Protein AF-A0A940LR20-F1 (afdb_monomer_lite)

Sequence (101 aa):
MATAAAAAGAARARRQIIAYFHATHAIGAEDAVAYQPQRFVEQRVFDRMLRSGVVRQAGEGRYWLDLDALRAEEERRRRIMVPVLIAVSVAMAVILVLFYR

Radius of gyration: 19.05 Å; chains: 1; bounding box: 53×30×46 Å

Secondary structure (DSSP, 8-state):
-HHHHH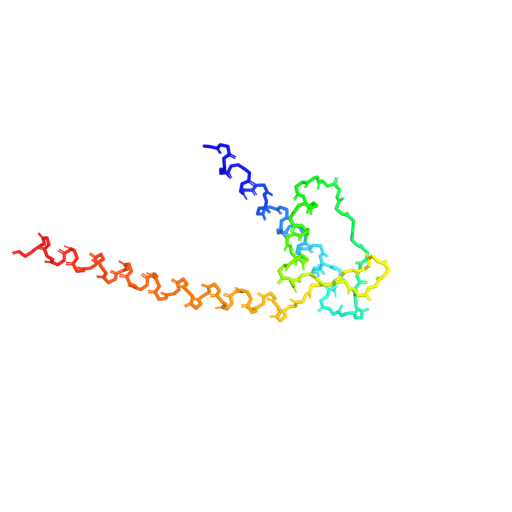HHHHHHHHHHHHHHHHHTT--SSTT-EE----SHHHHHHHHHHHHTTSEEEEETTEEEE-HHHHHHHHHHHHHHHHHHHHHHHHHHHHHHHHH--

pLDDT: mean 79.42, std 8.1, range [55.09, 94.06]

Foldseek 3Di:
DVVVVLVVLLVVLVVVVVVVLVVQVLQDLVSFDQDDDPDPSNVVSVVVCPVLVQWDDSDDNTIGGHPVSVVVVVVVVCVVVVVVVVVVVVVVVVVVVVVVD

Structure (mmCIF, N/CA/C/O backbone):
data_AF-A0A940LR20-F1
#
_entry.id   AF-A0A940LR20-F1
#
loop_
_atom_site.group_PDB
_atom_site.id
_atom_site.type_symbol
_atom_site.label_atom_id
_atom_site.label_alt_id
_atom_site.label_comp_id
_atom_site.label_asym_id
_atom_site.label_entity_id
_atom_site.label_seq_id
_atom_site.pdbx_PDB_ins_code
_atom_site.Cartn_x
_atom_site.Cartn_y
_atom_site.Cartn_z
_atom_site.occupancy
_atom_site.B_iso_or_equiv
_atom_site.auth_seq_id
_atom_site.auth_comp_id
_atom_site.auth_asym_id
_atom_site.auth_atom_id
_atom_site.pdbx_PDB_model_num
ATOM 1 N N . MET A 1 1 ? 13.618 17.886 -4.069 1.00 55.09 1 MET A N 1
ATOM 2 C CA . MET A 1 1 ? 13.773 17.540 -2.633 1.00 55.09 1 MET A CA 1
ATOM 3 C C . MET A 1 1 ? 12.431 17.419 -1.900 1.00 55.09 1 MET A C 1
ATOM 5 O O . MET A 1 1 ? 12.237 16.417 -1.224 1.00 55.09 1 MET A O 1
ATOM 9 N N . ALA A 1 2 ? 11.474 18.343 -2.080 1.00 56.84 2 ALA A N 1
ATOM 10 C CA . ALA A 1 2 ? 10.146 18.272 -1.441 1.00 56.84 2 ALA A CA 1
ATOM 11 C C . ALA A 1 2 ? 9.350 16.978 -1.743 1.00 56.84 2 ALA A C 1
ATOM 13 O O . ALA A 1 2 ? 8.703 16.422 -0.858 1.00 56.84 2 ALA A O 1
ATOM 14 N N . THR A 1 3 ? 9.456 16.439 -2.963 1.00 68.12 3 THR A N 1
ATOM 15 C CA . THR A 1 3 ? 8.816 15.170 -3.362 1.00 68.12 3 THR A CA 1
ATOM 16 C C . THR A 1 3 ? 9.391 13.949 -2.638 1.00 68.12 3 THR A C 1
ATOM 18 O O . THR A 1 3 ? 8.641 13.050 -2.265 1.00 68.12 3 THR A O 1
ATOM 21 N N . ALA A 1 4 ? 10.702 13.929 -2.380 1.00 66.31 4 ALA A N 1
ATOM 22 C CA . ALA A 1 4 ? 11.370 12.833 -1.678 1.00 66.31 4 ALA A CA 1
ATOM 23 C C . ALA A 1 4 ? 11.015 12.809 -0.181 1.00 66.31 4 ALA A C 1
ATOM 25 O O . ALA A 1 4 ? 10.733 11.745 0.365 1.00 66.31 4 ALA A O 1
ATOM 26 N N . ALA A 1 5 ? 10.945 13.978 0.467 1.00 68.81 5 ALA A N 1
ATOM 27 C CA . ALA A 1 5 ? 10.530 14.091 1.867 1.00 68.81 5 ALA A CA 1
ATOM 28 C C . ALA A 1 5 ? 9.061 13.673 2.067 1.00 68.81 5 ALA A C 1
ATOM 30 O O . ALA A 1 5 ? 8.747 12.915 2.987 1.00 68.81 5 ALA A O 1
ATOM 31 N N . ALA A 1 6 ? 8.169 14.088 1.160 1.00 70.75 6 ALA A N 1
ATOM 32 C CA . ALA A 1 6 ? 6.770 13.665 1.174 1.00 70.75 6 ALA A CA 1
ATOM 33 C C . ALA A 1 6 ? 6.620 12.145 0.964 1.00 70.75 6 ALA A C 1
ATOM 35 O O . ALA A 1 6 ? 5.837 11.494 1.661 1.00 70.75 6 ALA A O 1
ATOM 36 N N . ALA A 1 7 ? 7.403 11.558 0.050 1.00 72.81 7 ALA A N 1
ATOM 37 C CA . ALA A 1 7 ? 7.420 10.115 -0.180 1.00 72.81 7 ALA A CA 1
ATOM 38 C C . ALA A 1 7 ? 7.941 9.333 1.039 1.00 72.81 7 ALA A C 1
ATOM 40 O O . ALA A 1 7 ? 7.345 8.323 1.420 1.00 72.81 7 ALA A O 1
ATOM 41 N N . ALA A 1 8 ? 8.999 9.820 1.694 1.00 78.50 8 ALA A N 1
ATOM 42 C CA . ALA A 1 8 ? 9.535 9.222 2.916 1.00 78.50 8 ALA A CA 1
ATOM 43 C C . ALA A 1 8 ? 8.522 9.273 4.075 1.00 78.50 8 ALA A C 1
ATOM 45 O O . ALA A 1 8 ? 8.330 8.277 4.776 1.00 78.50 8 ALA A O 1
ATOM 46 N N . GLY A 1 9 ? 7.814 10.398 4.232 1.00 79.62 9 GLY A N 1
ATOM 47 C CA . GLY A 1 9 ? 6.743 10.547 5.221 1.00 79.62 9 GLY A CA 1
ATOM 48 C C . GLY A 1 9 ? 5.593 9.560 5.001 1.00 79.62 9 GLY A C 1
ATOM 49 O O . GLY A 1 9 ? 5.168 8.883 5.937 1.00 79.62 9 GLY A O 1
ATOM 50 N N . ALA A 1 10 ? 5.142 9.403 3.753 1.00 77.75 10 ALA A N 1
ATOM 51 C CA . ALA A 1 10 ? 4.096 8.442 3.402 1.00 77.75 10 ALA A CA 1
ATOM 52 C C . ALA A 1 10 ? 4.533 6.982 3.626 1.00 77.75 10 ALA A C 1
ATOM 54 O O . ALA A 1 10 ? 3.751 6.170 4.124 1.00 77.75 10 ALA A O 1
ATOM 55 N N . ALA A 1 11 ? 5.787 6.643 3.307 1.00 82.50 11 ALA A N 1
ATOM 56 C CA . ALA A 1 11 ? 6.335 5.309 3.550 1.00 82.50 11 ALA A CA 1
ATOM 57 C C . ALA A 1 11 ? 6.397 4.978 5.049 1.00 82.50 11 ALA A C 1
ATOM 59 O O . ALA A 1 11 ? 6.068 3.858 5.447 1.00 82.50 11 ALA A O 1
ATOM 60 N N . ARG A 1 12 ? 6.772 5.954 5.888 1.00 84.94 12 ARG A N 1
ATOM 61 C CA . ARG A 1 12 ? 6.779 5.794 7.347 1.00 84.94 12 ARG A CA 1
ATOM 62 C C . ARG A 1 12 ? 5.369 5.595 7.900 1.00 84.94 12 ARG A C 1
ATOM 64 O O . ARG A 1 12 ? 5.161 4.644 8.647 1.00 84.94 12 ARG A O 1
ATOM 71 N N . ALA A 1 13 ? 4.411 6.426 7.485 1.00 84.12 13 ALA A N 1
ATOM 72 C CA . ALA A 1 13 ? 3.011 6.296 7.890 1.00 84.12 13 ALA A CA 1
ATOM 73 C C . ALA A 1 13 ? 2.441 4.918 7.518 1.00 84.12 13 ALA A C 1
ATOM 75 O O . ALA A 1 13 ? 1.866 4.244 8.366 1.00 84.12 13 ALA A O 1
ATOM 76 N N . ARG A 1 14 ? 2.696 4.436 6.291 1.00 82.62 14 ARG A N 1
ATOM 77 C CA . ARG A 1 14 ? 2.280 3.088 5.863 1.00 82.62 14 ARG A CA 1
ATOM 78 C C . ARG A 1 14 ? 2.847 1.999 6.773 1.00 82.62 14 ARG A C 1
ATOM 80 O O . ARG A 1 14 ? 2.110 1.111 7.183 1.00 82.62 14 ARG A O 1
ATOM 87 N N . ARG A 1 15 ? 4.147 2.052 7.086 1.00 84.75 15 ARG A N 1
ATOM 88 C CA . ARG A 1 15 ? 4.784 1.068 7.979 1.00 84.75 15 ARG A CA 1
ATOM 89 C C . ARG A 1 15 ? 4.164 1.082 9.373 1.00 84.75 15 ARG A C 1
ATOM 91 O O . ARG A 1 15 ? 3.957 0.018 9.937 1.00 84.75 15 ARG A O 1
ATOM 98 N N . GLN A 1 16 ? 3.862 2.264 9.901 1.00 85.75 16 GLN A N 1
ATOM 99 C CA . GLN A 1 16 ? 3.279 2.418 11.230 1.00 85.75 16 GLN A CA 1
ATOM 100 C C . GLN A 1 16 ? 1.841 1.890 11.295 1.00 85.75 16 GLN A C 1
ATOM 102 O O . GLN A 1 16 ? 1.505 1.183 12.239 1.00 85.75 16 GLN A O 1
ATOM 107 N N . ILE A 1 17 ? 1.037 2.156 10.261 1.00 83.25 17 ILE A N 1
ATOM 108 C CA . ILE A 1 17 ? -0.310 1.592 10.104 1.00 83.25 17 ILE A CA 1
ATOM 109 C C . ILE A 1 17 ? -0.237 0.059 10.095 1.00 83.25 17 ILE A C 1
ATOM 111 O O . ILE A 1 17 ? -0.884 -0.591 10.908 1.00 83.25 17 ILE A O 1
ATOM 115 N N . ILE A 1 18 ? 0.606 -0.527 9.238 1.00 81.56 18 ILE A N 1
ATOM 116 C CA . ILE A 1 18 ? 0.759 -1.989 9.143 1.00 81.56 18 ILE A CA 1
ATOM 117 C C . ILE A 1 18 ? 1.239 -2.586 10.469 1.00 81.56 18 ILE A C 1
ATOM 119 O O . ILE A 1 18 ? 0.701 -3.595 10.908 1.00 81.56 18 ILE A O 1
ATOM 123 N N . ALA A 1 19 ? 2.220 -1.959 11.125 1.00 84.50 19 ALA A N 1
ATOM 124 C CA . ALA A 1 19 ? 2.722 -2.419 12.415 1.00 84.50 19 ALA A CA 1
ATOM 125 C C . ALA A 1 19 ? 1.633 -2.401 13.497 1.00 84.50 19 ALA A C 1
ATOM 127 O O . ALA A 1 19 ? 1.579 -3.324 14.302 1.00 84.50 19 ALA A O 1
ATOM 128 N N . TYR A 1 20 ? 0.752 -1.393 13.495 1.00 83.44 20 TYR A N 1
ATOM 129 C CA . TYR A 1 20 ? -0.382 -1.329 14.415 1.00 83.44 20 TYR A CA 1
ATOM 130 C C . TYR A 1 20 ? -1.360 -2.485 14.180 1.00 83.44 20 TYR A C 1
ATOM 132 O O . TYR A 1 20 ? -1.619 -3.241 15.110 1.00 83.44 20 TYR A O 1
ATOM 140 N N . PHE A 1 21 ? -1.820 -2.681 12.938 1.00 82.19 21 PHE A N 1
ATOM 141 C CA . PHE A 1 21 ? -2.734 -3.779 12.592 1.00 82.19 21 PHE A CA 1
ATOM 142 C C . PHE A 1 21 ? -2.124 -5.163 12.867 1.00 82.19 21 PHE A C 1
ATOM 144 O O . PHE A 1 21 ? -2.823 -6.079 13.289 1.00 82.19 21 PHE A O 1
ATOM 151 N N . HIS A 1 22 ? -0.811 -5.315 12.681 1.00 80.94 22 HIS A N 1
ATOM 152 C CA . HIS A 1 22 ? -0.104 -6.555 12.994 1.00 80.94 22 HIS A CA 1
ATOM 153 C C . HIS A 1 22 ? 0.057 -6.774 14.507 1.00 80.94 22 HIS A C 1
ATOM 155 O O . HIS A 1 22 ? -0.021 -7.906 14.976 1.00 80.94 22 HIS A O 1
ATOM 161 N N . ALA A 1 23 ? 0.279 -5.711 15.287 1.00 83.56 23 ALA A N 1
ATOM 162 C CA . ALA A 1 23 ? 0.365 -5.799 16.744 1.00 83.56 23 ALA A CA 1
ATOM 163 C C . ALA A 1 23 ? -0.984 -6.183 17.365 1.00 83.56 23 ALA A C 1
ATOM 165 O O . ALA A 1 23 ? -1.024 -6.960 18.316 1.00 83.56 23 ALA A O 1
ATOM 166 N N . THR A 1 24 ? -2.087 -5.689 16.800 1.00 80.25 24 THR A N 1
ATOM 167 C CA . THR A 1 24 ? -3.446 -6.015 17.244 1.00 80.25 24 THR A CA 1
ATOM 168 C C . THR A 1 24 ? -4.023 -7.285 16.615 1.00 80.25 24 THR A C 1
ATOM 170 O O . THR A 1 24 ? -5.183 -7.583 16.866 1.00 80.25 24 THR A O 1
ATOM 173 N N . HIS A 1 25 ? -3.242 -8.037 15.825 1.00 76.06 25 HIS A N 1
ATOM 174 C CA . HIS A 1 25 ? -3.694 -9.240 15.104 1.00 76.06 25 HIS A CA 1
ATOM 175 C C . HIS A 1 25 ? -4.949 -9.019 14.239 1.00 76.06 25 HIS A C 1
ATOM 177 O O . HIS A 1 25 ? -5.688 -9.949 13.949 1.00 76.06 25 HIS A O 1
ATOM 183 N N . ALA A 1 26 ? -5.156 -7.800 13.743 1.00 79.94 26 ALA A N 1
ATOM 184 C CA . ALA A 1 26 ? -6.288 -7.446 12.893 1.00 79.94 26 ALA A CA 1
ATOM 185 C C . ALA A 1 26 ? -6.034 -7.847 11.428 1.00 79.94 26 ALA A C 1
ATOM 187 O O . ALA A 1 26 ? -5.952 -7.001 10.533 1.00 79.94 26 ALA A O 1
ATOM 188 N N . ILE A 1 27 ? -5.846 -9.149 11.212 1.00 75.19 27 ILE A N 1
ATOM 189 C CA . ILE A 1 27 ? -5.505 -9.794 9.932 1.00 75.19 27 ILE A CA 1
ATOM 190 C C . ILE A 1 27 ? -6.652 -10.639 9.348 1.00 75.19 27 ILE A C 1
ATOM 192 O O . ILE A 1 27 ? -6.516 -11.172 8.249 1.00 75.19 27 ILE A O 1
ATOM 196 N N . GLY A 1 28 ? -7.780 -10.722 10.057 1.00 71.62 28 GLY A N 1
ATOM 197 C CA . GLY A 1 28 ? -9.040 -11.327 9.617 1.00 71.62 28 GLY A CA 1
ATOM 198 C C . GLY A 1 28 ? -10.224 -10.394 9.885 1.00 71.62 28 GLY A C 1
ATOM 199 O O . GLY A 1 28 ? -10.100 -9.416 10.627 1.00 71.62 28 GLY A O 1
ATOM 200 N N . ALA A 1 29 ? -11.376 -10.670 9.273 1.00 72.31 29 ALA A N 1
ATOM 201 C CA . ALA A 1 29 ? -12.583 -9.856 9.454 1.00 72.31 29 ALA A CA 1
ATOM 202 C C . ALA A 1 29 ? -13.139 -9.956 10.888 1.00 72.31 29 ALA A C 1
ATOM 204 O O . ALA A 1 29 ? -13.714 -9.001 11.410 1.00 72.31 29 ALA A O 1
ATOM 205 N N . GLU A 1 30 ? -12.929 -11.107 11.514 1.00 72.69 30 GLU A N 1
ATOM 206 C CA . GLU A 1 30 ? -13.243 -11.448 12.896 1.00 72.69 30 GLU A CA 1
ATOM 207 C C . GLU A 1 30 ? -12.435 -10.627 13.912 1.00 72.69 30 GLU A C 1
ATOM 209 O O . GLU A 1 30 ? -12.982 -10.215 14.935 1.00 72.69 30 GLU A O 1
ATOM 214 N N . ASP A 1 31 ? -11.188 -10.291 13.577 1.00 76.38 31 ASP A N 1
ATOM 215 C CA . ASP A 1 31 ? -10.255 -9.550 14.431 1.00 76.38 31 ASP A CA 1
ATOM 216 C C . ASP A 1 31 ? -10.179 -8.064 14.048 1.00 76.38 31 ASP A C 1
ATOM 218 O O . ASP A 1 31 ? -9.209 -7.367 14.348 1.00 76.38 31 ASP A O 1
ATOM 222 N N . ALA A 1 32 ? -11.186 -7.548 13.340 1.00 82.50 32 ALA A N 1
ATOM 223 C CA . ALA A 1 32 ? -11.182 -6.169 12.880 1.00 82.50 32 ALA A CA 1
ATOM 224 C C . ALA A 1 32 ? -11.172 -5.177 14.055 1.00 82.50 32 ALA A C 1
ATOM 226 O O . ALA A 1 32 ? -12.015 -5.217 14.955 1.00 82.50 32 ALA A O 1
ATOM 227 N N . VAL A 1 33 ? -10.249 -4.218 14.001 1.00 82.81 33 VAL A N 1
ATOM 228 C CA . VAL A 1 33 ? -10.005 -3.250 15.077 1.00 82.81 33 VAL A CA 1
ATOM 229 C C . VAL A 1 33 ? -10.422 -1.855 14.635 1.00 82.81 33 VAL A C 1
ATOM 231 O O . VAL A 1 33 ? -10.267 -1.469 13.474 1.00 82.81 33 VAL A O 1
ATOM 234 N N . ALA A 1 34 ? -10.961 -1.077 15.574 1.00 82.94 34 ALA A N 1
ATOM 235 C CA . ALA A 1 34 ? -11.230 0.334 15.348 1.00 82.94 34 ALA A CA 1
ATOM 236 C C . ALA A 1 34 ? -9.900 1.082 15.185 1.00 82.94 34 ALA A C 1
ATOM 238 O O . ALA A 1 34 ? -9.074 1.114 16.097 1.00 82.94 34 ALA A O 1
ATOM 239 N N . TYR A 1 35 ? -9.692 1.684 14.017 1.00 79.69 35 TYR A N 1
ATOM 240 C CA . TYR A 1 35 ? -8.498 2.469 13.731 1.00 79.69 35 TYR A CA 1
ATOM 241 C C . TYR A 1 35 ? -8.898 3.870 13.298 1.00 79.69 35 TYR A C 1
ATOM 243 O O . TYR A 1 35 ? -9.659 4.042 12.344 1.00 79.69 35 TYR A O 1
ATOM 251 N N . GLN A 1 36 ? -8.357 4.873 13.988 1.00 81.19 36 GLN A N 1
ATOM 252 C CA . GLN A 1 36 ? -8.569 6.271 13.650 1.00 81.19 36 GLN A CA 1
ATOM 253 C C . GLN A 1 36 ? -7.213 6.955 13.426 1.00 81.19 36 GLN A C 1
ATOM 255 O O . GLN A 1 36 ? -6.416 7.061 14.364 1.00 81.19 36 GLN A O 1
ATOM 260 N N . PRO A 1 37 ? -6.910 7.394 12.190 1.00 81.12 37 PRO A N 1
ATOM 261 C CA . PRO A 1 37 ? -5.656 8.073 11.894 1.00 81.12 37 PRO A CA 1
ATOM 262 C C . PRO A 1 37 ? -5.608 9.432 12.600 1.00 81.12 37 PRO A C 1
ATOM 264 O O . PRO A 1 37 ? -6.567 10.199 12.551 1.00 81.12 37 PRO A O 1
ATOM 267 N N . GLN A 1 38 ? -4.477 9.747 13.236 1.00 82.50 38 GLN A N 1
ATOM 268 C CA . GLN A 1 38 ? -4.308 10.996 13.995 1.00 82.50 38 GLN A CA 1
ATOM 269 C C . GLN A 1 38 ? -3.666 12.108 13.158 1.00 82.50 38 GLN A C 1
ATOM 271 O O . GLN A 1 38 ? -3.798 13.290 13.472 1.00 82.50 38 GLN A O 1
ATOM 276 N N . ARG A 1 39 ? -2.939 11.746 12.093 1.00 84.75 39 ARG A N 1
ATOM 277 C CA . ARG A 1 39 ? -2.210 12.692 11.236 1.00 84.75 39 ARG A CA 1
ATOM 278 C C . ARG A 1 39 ? -2.794 12.737 9.829 1.00 84.75 39 ARG A C 1
ATOM 280 O O . ARG A 1 39 ? -3.130 11.707 9.253 1.00 84.75 39 ARG A O 1
ATOM 287 N N . PHE A 1 40 ? -2.770 13.914 9.203 1.00 82.50 40 PHE A N 1
ATOM 288 C CA . PHE A 1 40 ? -3.253 14.116 7.826 1.00 82.50 40 PHE A CA 1
ATOM 289 C C . PHE A 1 40 ? -2.557 13.201 6.797 1.00 82.50 40 PHE A C 1
ATOM 291 O O . PHE A 1 40 ? -3.169 12.709 5.849 1.00 82.50 40 PHE A O 1
ATOM 298 N N . VAL A 1 41 ? -1.258 12.945 6.994 1.00 81.62 41 VAL A N 1
ATOM 299 C CA . VAL A 1 41 ? -0.475 12.039 6.138 1.00 81.62 41 VAL A CA 1
ATOM 300 C C . VAL A 1 41 ? -0.912 10.585 6.326 1.00 81.62 41 VAL A C 1
ATOM 302 O O . VAL A 1 41 ? -1.030 9.861 5.340 1.00 81.62 41 VAL A O 1
ATOM 305 N N . GLU A 1 42 ? -1.188 10.164 7.563 1.00 83.00 42 GLU A N 1
ATOM 306 C CA . GLU A 1 42 ? -1.696 8.820 7.865 1.00 83.00 42 GLU A CA 1
ATOM 307 C C . GLU A 1 42 ? -3.079 8.622 7.267 1.00 83.00 42 GLU A C 1
ATOM 309 O O . GLU A 1 42 ? -3.293 7.616 6.608 1.00 83.00 42 GLU A O 1
ATOM 314 N N . GLN A 1 43 ? -3.970 9.608 7.392 1.00 86.69 43 GLN A N 1
ATOM 315 C CA . GLN A 1 43 ? -5.306 9.554 6.804 1.00 86.69 43 GLN A CA 1
ATOM 316 C C . GLN A 1 43 ? -5.244 9.384 5.283 1.00 86.69 43 GLN A C 1
ATOM 318 O O . GLN A 1 43 ? -5.864 8.484 4.726 1.00 86.69 43 GLN A O 1
ATOM 323 N N . ARG A 1 44 ? -4.400 10.167 4.599 1.00 85.12 44 ARG A N 1
ATOM 324 C CA . ARG A 1 44 ? -4.220 10.044 3.144 1.00 85.12 44 ARG A CA 1
ATOM 325 C C . ARG A 1 44 ? -3.667 8.676 2.731 1.00 85.12 44 ARG A C 1
ATOM 327 O O . ARG A 1 44 ? -4.028 8.158 1.672 1.00 85.12 44 ARG A O 1
ATOM 334 N N . VAL A 1 45 ? -2.749 8.116 3.520 1.00 85.56 45 VAL A N 1
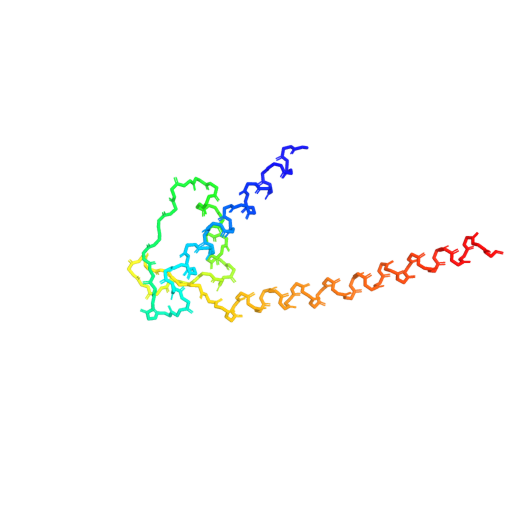ATOM 335 C CA . VAL A 1 45 ? -2.177 6.782 3.276 1.00 85.56 45 VAL A CA 1
ATOM 336 C C . VAL A 1 45 ? -3.211 5.695 3.557 1.00 85.56 45 VAL A C 1
ATOM 338 O O . VAL A 1 45 ? -3.345 4.777 2.754 1.00 85.56 45 VAL A O 1
ATOM 341 N N . PHE A 1 46 ? -3.980 5.835 4.628 1.00 85.75 46 PHE A N 1
ATOM 342 C CA . PHE A 1 46 ? -5.050 4.929 5.012 1.00 85.75 46 PHE A CA 1
ATOM 343 C C . PHE A 1 46 ? -6.154 4.877 3.947 1.00 85.75 46 PHE A C 1
ATOM 345 O O . PHE A 1 46 ? -6.459 3.801 3.443 1.00 85.75 46 PHE A O 1
ATOM 352 N N . ASP A 1 47 ? -6.628 6.028 3.465 1.00 86.25 47 ASP A N 1
ATOM 353 C CA . ASP A 1 47 ? -7.586 6.113 2.351 1.00 86.25 47 ASP A CA 1
ATOM 354 C C . ASP A 1 47 ? -7.050 5.491 1.058 1.00 86.25 47 ASP A C 1
ATOM 356 O O . ASP A 1 47 ? -7.798 5.019 0.198 1.00 86.25 47 ASP A O 1
ATOM 360 N N . ARG A 1 48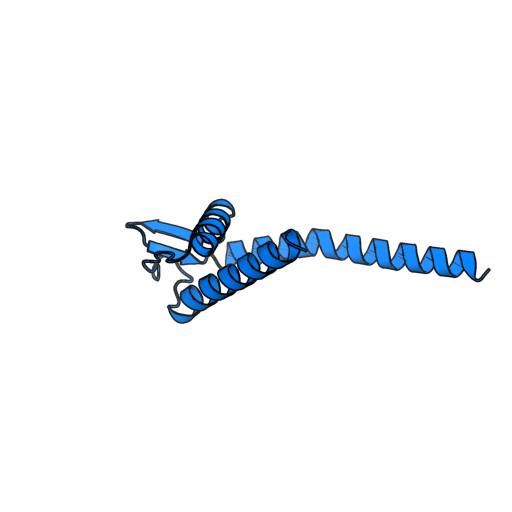 ? -5.730 5.538 0.847 1.00 84.62 48 ARG A N 1
ATOM 361 C CA . ARG A 1 48 ? -5.104 4.852 -0.287 1.00 84.62 48 ARG A CA 1
ATOM 362 C C . ARG A 1 48 ? -5.127 3.336 -0.089 1.00 84.62 48 ARG A C 1
ATOM 364 O O . ARG A 1 48 ? -5.420 2.641 -1.054 1.00 84.62 48 ARG A O 1
ATOM 371 N N . MET A 1 49 ? -4.846 2.849 1.118 1.00 80.12 49 MET A N 1
ATOM 372 C CA . MET A 1 49 ? -4.868 1.418 1.451 1.00 80.12 49 MET A CA 1
ATOM 373 C C . MET A 1 49 ? -6.288 0.831 1.436 1.00 80.12 49 MET A C 1
ATOM 375 O O . MET A 1 49 ? -6.461 -0.313 1.026 1.00 80.12 49 MET A O 1
ATOM 379 N N . LEU A 1 50 ? -7.298 1.629 1.796 1.00 85.81 50 LEU A N 1
ATOM 380 C CA . LEU A 1 50 ? -8.714 1.298 1.614 1.00 85.81 50 LEU A CA 1
ATOM 381 C C . LEU A 1 50 ? -9.065 1.137 0.131 1.00 85.81 50 LEU A C 1
ATOM 383 O O . LEU A 1 50 ? -9.630 0.127 -0.276 1.00 85.81 50 LEU A O 1
ATOM 387 N N . ARG A 1 51 ? -8.679 2.108 -0.707 1.00 82.88 51 ARG A N 1
ATOM 388 C CA . ARG A 1 51 ? -8.941 2.062 -2.157 1.00 82.88 51 ARG A CA 1
ATOM 389 C C . ARG A 1 51 ? -8.206 0.937 -2.880 1.00 82.88 51 ARG A C 1
ATOM 391 O O . ARG A 1 51 ? -8.723 0.440 -3.874 1.00 82.88 51 ARG A O 1
ATOM 398 N N . SER A 1 52 ? -7.012 0.555 -2.424 1.00 77.12 52 SER A N 1
ATOM 399 C CA . SER A 1 52 ? -6.275 -0.576 -3.002 1.00 77.12 52 SER A CA 1
ATOM 400 C C . SER A 1 52 ? -6.794 -1.937 -2.531 1.00 77.12 52 SER A C 1
ATOM 402 O O . SER A 1 52 ? -6.377 -2.953 -3.078 1.00 77.12 52 SER A O 1
ATOM 404 N N . GLY A 1 53 ? -7.700 -1.970 -1.546 1.00 77.69 53 GLY A N 1
ATOM 405 C CA . GLY A 1 53 ? -8.256 -3.201 -0.983 1.00 77.69 53 GLY A CA 1
ATOM 406 C C . GLY A 1 53 ? -7.323 -3.929 -0.013 1.00 77.69 53 GLY A C 1
ATOM 407 O O . GLY A 1 53 ? -7.651 -5.030 0.408 1.00 77.69 53 GLY A O 1
ATOM 408 N N . VAL A 1 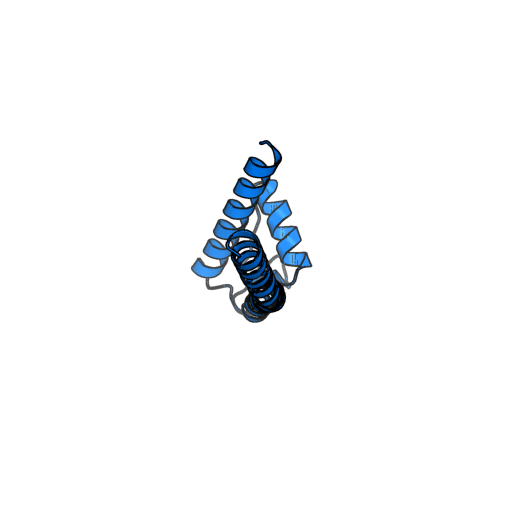54 ? -6.186 -3.324 0.354 1.00 79.38 54 VAL A N 1
ATOM 409 C CA . VAL A 1 54 ? -5.246 -3.869 1.356 1.00 79.38 54 VAL A CA 1
ATOM 410 C C . VAL A 1 54 ? -5.817 -3.753 2.765 1.00 79.38 54 VAL A C 1
ATOM 412 O O . VAL A 1 54 ? -5.563 -4.597 3.618 1.00 79.38 54 VAL A O 1
ATOM 415 N N . VAL A 1 55 ? -6.573 -2.687 3.018 1.00 81.56 55 VAL A N 1
ATOM 416 C CA . VAL A 1 55 ? -7.347 -2.517 4.246 1.00 81.56 55 VAL A CA 1
ATOM 417 C C . VAL A 1 55 ? -8.815 -2.600 3.868 1.00 81.56 55 VAL A C 1
ATOM 419 O O . VAL A 1 55 ? -9.264 -1.869 2.985 1.00 81.56 55 VAL A O 1
ATOM 422 N N . ARG A 1 56 ? -9.568 -3.472 4.534 1.00 81.38 56 ARG A N 1
ATOM 423 C CA . ARG A 1 56 ? -11.011 -3.621 4.326 1.00 81.38 56 ARG A CA 1
ATOM 424 C C . ARG A 1 56 ? -11.768 -3.242 5.590 1.00 81.38 56 ARG A C 1
ATOM 426 O O . ARG A 1 56 ? -11.290 -3.427 6.706 1.00 81.38 56 ARG A O 1
ATOM 433 N N . GLN A 1 57 ? -12.958 -2.682 5.402 1.00 82.56 57 GLN A N 1
ATOM 434 C CA . GLN A 1 57 ? -13.865 -2.355 6.496 1.00 82.56 57 GLN A CA 1
ATOM 435 C C . GLN A 1 57 ? -14.726 -3.586 6.813 1.00 82.56 57 GLN A C 1
ATOM 437 O O . GLN A 1 57 ? -15.348 -4.136 5.907 1.00 82.56 57 GLN A O 1
ATOM 442 N N . ALA A 1 58 ? -14.751 -4.021 8.075 1.00 77.31 58 ALA A N 1
ATOM 443 C CA . ALA A 1 58 ? -15.609 -5.125 8.533 1.00 77.31 58 ALA A CA 1
ATOM 444 C C . ALA A 1 58 ? -16.980 -4.643 9.050 1.00 77.31 58 ALA A C 1
ATOM 446 O O . ALA A 1 58 ? -17.910 -5.433 9.157 1.00 77.31 58 ALA A O 1
ATOM 447 N N . GLY A 1 59 ? -17.110 -3.345 9.352 1.00 70.81 59 GLY A N 1
ATOM 448 C CA . GLY A 1 59 ? -18.322 -2.719 9.896 1.00 70.81 59 GLY A CA 1
ATOM 449 C C . GLY A 1 59 ? -18.001 -1.798 11.077 1.00 70.81 59 GLY A C 1
ATOM 450 O O . GLY A 1 59 ? -16.941 -1.920 11.679 1.00 70.81 59 GLY A O 1
ATOM 451 N N . GLU A 1 60 ? -18.880 -0.837 11.386 1.00 77.12 60 GLU A N 1
ATOM 452 C CA . GLU A 1 60 ? -18.785 0.043 12.577 1.00 77.12 60 GLU A CA 1
ATOM 453 C C . GLU A 1 60 ? -17.435 0.771 12.768 1.00 77.12 60 GLU A C 1
ATOM 455 O O . GLU A 1 60 ? -16.959 0.957 13.884 1.00 77.12 60 GLU A O 1
ATOM 460 N N . GLY A 1 61 ? -16.768 1.168 11.678 1.00 78.50 61 GLY A N 1
ATOM 461 C CA . GLY A 1 61 ? -15.452 1.823 11.772 1.00 78.50 61 GLY A CA 1
ATOM 462 C C . GLY A 1 61 ? -14.306 0.889 12.183 1.00 78.50 61 GLY A C 1
ATOM 463 O O . GLY A 1 61 ? -13.220 1.364 12.515 1.00 78.50 61 GLY A O 1
ATOM 464 N N . ARG A 1 62 ? -14.529 -0.430 12.136 1.00 81.56 62 ARG A N 1
ATOM 465 C CA . ARG A 1 62 ? -13.499 -1.456 12.297 1.00 81.56 62 ARG A CA 1
ATOM 466 C C . ARG A 1 62 ? -12.896 -1.835 10.956 1.00 81.56 62 ARG A C 1
ATOM 468 O O . ARG A 1 62 ? -13.597 -1.993 9.949 1.00 81.56 62 ARG A O 1
ATOM 475 N N . TYR A 1 63 ? -11.584 -2.004 10.970 1.00 84.62 63 TYR A N 1
ATOM 476 C CA . TYR A 1 63 ? -10.783 -2.304 9.800 1.00 84.62 63 TYR A CA 1
ATOM 477 C C . TYR A 1 63 ? -9.890 -3.504 10.073 1.00 84.62 63 TYR A C 1
ATOM 479 O O . TYR A 1 63 ? -9.432 -3.713 11.197 1.00 84.62 63 TYR A O 1
ATOM 487 N N . TRP A 1 64 ? -9.630 -4.268 9.026 1.00 81.56 64 TRP A N 1
ATOM 488 C CA . TRP A 1 64 ? -8.695 -5.380 9.051 1.00 81.56 64 TRP A CA 1
ATOM 489 C C . TRP A 1 64 ? -7.782 -5.312 7.833 1.00 81.56 64 TRP A C 1
ATOM 491 O O . TRP A 1 64 ? -8.116 -4.721 6.797 1.00 81.56 64 TRP A O 1
ATOM 501 N N . LEU A 1 65 ? -6.591 -5.871 7.998 1.00 81.25 65 LEU A N 1
ATOM 502 C CA . LEU A 1 65 ? -5.583 -5.969 6.963 1.00 81.25 65 LEU A CA 1
ATOM 503 C C . LEU A 1 65 ? -5.796 -7.277 6.197 1.00 81.25 65 LEU A C 1
ATOM 505 O O . LEU A 1 65 ? -5.633 -8.358 6.754 1.00 81.25 65 LEU A O 1
ATOM 509 N N . ASP A 1 66 ? -6.123 -7.174 4.914 1.00 79.31 66 ASP A N 1
ATOM 510 C CA . ASP A 1 66 ? -6.283 -8.330 4.039 1.00 79.31 66 ASP A CA 1
ATOM 511 C C . ASP A 1 66 ? -4.890 -8.807 3.598 1.00 79.31 66 ASP A C 1
ATOM 513 O O . ASP A 1 66 ? -4.238 -8.207 2.736 1.00 79.31 66 ASP A O 1
ATOM 517 N N . LEU A 1 67 ? -4.388 -9.854 4.263 1.00 70.44 67 LEU A N 1
ATOM 518 C CA . LEU A 1 67 ? -3.072 -10.435 3.985 1.00 70.44 67 LEU A CA 1
ATOM 519 C C . LEU A 1 67 ? -2.978 -10.988 2.557 1.00 70.44 67 LEU A C 1
ATOM 521 O O . LEU A 1 67 ? -1.908 -10.904 1.947 1.00 70.44 67 LEU A O 1
ATOM 525 N N . ASP A 1 68 ? -4.078 -11.503 2.007 1.00 71.38 68 ASP A N 1
ATOM 526 C CA . ASP A 1 68 ? -4.117 -12.021 0.641 1.00 71.38 68 ASP A CA 1
ATOM 527 C C . ASP A 1 68 ? -4.069 -10.881 -0.376 1.00 71.38 68 ASP A C 1
ATOM 529 O O . ASP A 1 68 ? -3.314 -10.953 -1.348 1.00 71.38 68 ASP A O 1
ATOM 533 N N . ALA A 1 69 ? -4.780 -9.779 -0.125 1.00 71.06 69 ALA A N 1
ATOM 534 C CA . ALA A 1 69 ? -4.677 -8.573 -0.945 1.00 71.06 69 ALA A CA 1
ATOM 535 C C . ALA A 1 69 ? -3.285 -7.924 -0.854 1.00 71.06 69 ALA A C 1
ATOM 537 O O . ALA A 1 69 ? -2.743 -7.478 -1.870 1.00 71.06 69 ALA A O 1
ATOM 538 N N . LEU A 1 70 ? -2.673 -7.909 0.336 1.00 68.12 70 LEU A N 1
ATOM 539 C CA . LEU A 1 70 ? -1.313 -7.408 0.529 1.00 68.12 70 LEU A CA 1
ATOM 540 C C . LEU A 1 70 ? -0.298 -8.242 -0.265 1.00 68.12 70 LEU A C 1
ATOM 542 O O . LEU A 1 70 ? 0.541 -7.677 -0.973 1.00 68.12 70 LEU A O 1
ATOM 546 N N . ARG A 1 71 ? -0.412 -9.576 -0.211 1.00 68.00 71 ARG A N 1
ATOM 547 C CA . ARG A 1 71 ? 0.410 -10.488 -1.018 1.00 68.00 71 ARG A CA 1
ATOM 548 C C . ARG A 1 71 ? 0.145 -10.312 -2.507 1.00 68.00 71 ARG A C 1
ATOM 550 O O . ARG A 1 71 ? 1.095 -10.228 -3.274 1.00 68.00 71 ARG A O 1
ATOM 557 N N . ALA A 1 72 ? -1.109 -10.180 -2.933 1.00 70.75 72 ALA A N 1
ATOM 558 C CA . ALA A 1 72 ? -1.460 -9.977 -4.338 1.00 70.75 72 ALA A CA 1
ATOM 559 C C . ALA A 1 72 ? -0.888 -8.666 -4.910 1.00 70.75 72 ALA A C 1
ATOM 561 O O . ALA A 1 72 ? -0.479 -8.621 -6.075 1.00 70.75 72 ALA A O 1
ATOM 562 N N . GLU A 1 73 ? -0.828 -7.599 -4.110 1.00 69.69 73 GLU A N 1
ATOM 563 C CA . GLU A 1 73 ? -0.218 -6.329 -4.513 1.00 69.69 73 GLU A CA 1
ATOM 564 C C . GLU A 1 73 ? 1.314 -6.441 -4.627 1.00 69.69 73 GLU A C 1
ATOM 566 O O . GLU A 1 73 ? 1.907 -5.934 -5.589 1.00 69.69 73 GLU A O 1
ATOM 571 N N . GLU A 1 74 ? 1.961 -7.158 -3.703 1.00 70.81 74 GLU A N 1
ATOM 572 C CA . GLU A 1 74 ? 3.392 -7.476 -3.782 1.00 70.81 74 GLU A CA 1
ATOM 573 C C . GLU A 1 74 ? 3.718 -8.380 -4.978 1.00 70.81 74 GLU A C 1
ATOM 575 O O . GLU A 1 74 ? 4.683 -8.116 -5.701 1.00 70.81 74 GLU A O 1
ATOM 580 N N . GLU A 1 75 ? 2.882 -9.379 -5.249 1.00 69.75 75 GLU A N 1
ATOM 581 C CA . GLU A 1 75 ? 3.020 -10.307 -6.370 1.00 69.75 75 GLU A CA 1
ATOM 582 C C . GLU A 1 75 ? 2.856 -9.579 -7.710 1.00 69.75 75 GLU A C 1
ATOM 584 O O . GLU A 1 75 ? 3.656 -9.767 -8.628 1.00 69.75 75 GLU A O 1
ATOM 589 N N . ARG A 1 76 ? 1.869 -8.675 -7.829 1.00 70.56 76 ARG A N 1
ATOM 590 C CA . ARG A 1 76 ? 1.703 -7.810 -9.013 1.00 70.56 76 ARG A CA 1
ATOM 591 C C . ARG A 1 76 ? 2.917 -6.917 -9.231 1.00 70.56 76 ARG A C 1
ATOM 593 O O . ARG A 1 76 ? 3.397 -6.809 -10.360 1.00 70.56 76 ARG A O 1
ATOM 600 N N . ARG A 1 77 ? 3.438 -6.296 -8.167 1.00 69.56 77 ARG A N 1
ATOM 601 C CA . ARG A 1 77 ? 4.666 -5.492 -8.248 1.00 69.56 77 ARG A CA 1
ATOM 602 C C . ARG A 1 77 ? 5.852 -6.334 -8.693 1.00 69.56 77 ARG A C 1
ATOM 604 O O . ARG A 1 77 ? 6.562 -5.910 -9.599 1.00 69.56 77 ARG A O 1
ATOM 611 N N . ARG A 1 78 ? 6.048 -7.521 -8.112 1.00 66.31 78 ARG A N 1
ATOM 612 C CA . ARG A 1 78 ? 7.112 -8.454 -8.511 1.00 66.31 78 ARG A CA 1
ATOM 613 C C . ARG A 1 78 ? 6.971 -8.875 -9.969 1.00 66.31 78 ARG A C 1
ATOM 615 O O . ARG A 1 78 ? 7.946 -8.778 -10.704 1.00 66.31 78 ARG A O 1
ATOM 622 N N . ARG A 1 79 ? 5.772 -9.250 -10.419 1.00 67.19 79 ARG A N 1
ATOM 623 C CA . ARG A 1 79 ? 5.516 -9.660 -11.811 1.00 67.19 79 ARG A CA 1
ATOM 624 C C . ARG A 1 79 ? 5.879 -8.595 -12.841 1.00 67.19 79 ARG A C 1
ATOM 626 O O . ARG A 1 79 ? 6.244 -8.958 -13.949 1.00 67.19 79 ARG A O 1
ATOM 633 N N . ILE A 1 80 ? 5.799 -7.312 -12.493 1.00 69.44 80 ILE A N 1
ATOM 634 C CA . ILE A 1 80 ? 6.177 -6.215 -13.396 1.00 69.44 80 ILE A CA 1
ATOM 635 C C . ILE A 1 80 ? 7.649 -5.828 -13.204 1.00 69.44 80 ILE A C 1
ATOM 637 O O . ILE A 1 80 ? 8.382 -5.678 -14.176 1.00 69.44 80 ILE A O 1
ATOM 641 N N . MET A 1 81 ? 8.112 -5.684 -11.961 1.00 61.22 81 MET A N 1
ATOM 642 C CA . MET A 1 81 ? 9.473 -5.221 -11.675 1.00 61.22 81 MET A CA 1
ATOM 643 C C . MET A 1 81 ? 10.546 -6.248 -12.037 1.00 61.22 81 MET A C 1
ATOM 645 O O . MET A 1 81 ? 11.602 -5.851 -12.514 1.00 61.22 81 MET A O 1
ATOM 649 N N . VAL A 1 82 ? 10.299 -7.543 -11.823 1.00 75.12 82 VAL A N 1
ATOM 650 C CA . VAL A 1 82 ? 11.274 -8.608 -12.110 1.00 75.12 82 VAL A CA 1
ATOM 651 C C . VAL A 1 82 ? 11.663 -8.643 -13.595 1.00 75.12 82 VAL A C 1
ATOM 653 O O . VAL A 1 82 ? 12.857 -8.525 -13.871 1.00 75.12 82 VAL A O 1
ATOM 656 N N . PRO A 1 83 ? 10.732 -8.732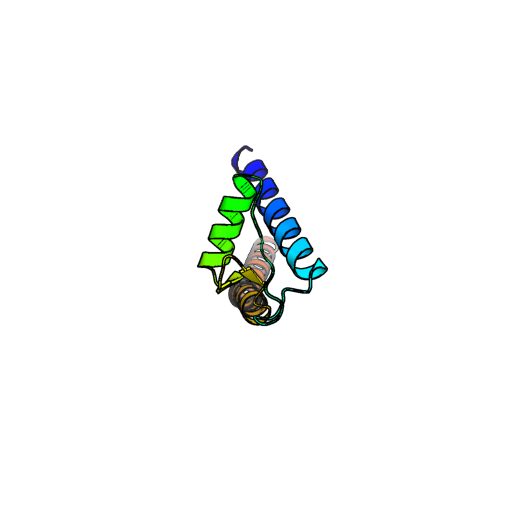 -14.568 1.00 75.06 83 PRO A N 1
ATOM 657 C CA . PRO A 1 83 ? 11.113 -8.728 -15.979 1.00 75.06 83 PRO A CA 1
ATOM 658 C C . PRO A 1 83 ? 11.724 -7.394 -16.420 1.00 75.06 83 PRO A C 1
ATOM 660 O O . PRO A 1 83 ? 12.647 -7.402 -17.226 1.00 75.06 83 PRO A O 1
ATOM 663 N N . VAL A 1 84 ? 11.278 -6.258 -15.868 1.00 85.62 84 VAL A N 1
ATOM 664 C CA . VAL A 1 84 ? 11.887 -4.946 -16.154 1.00 85.62 84 VAL A CA 1
ATOM 665 C C . VAL A 1 84 ? 13.339 -4.900 -15.681 1.00 85.62 84 VAL A C 1
ATOM 667 O O . VAL A 1 84 ? 14.207 -4.465 -16.430 1.00 85.62 84 VAL A O 1
ATOM 670 N N . LEU A 1 85 ? 13.624 -5.376 -14.466 1.00 83.56 85 LEU A N 1
ATOM 671 C CA . LEU A 1 85 ? 14.982 -5.407 -13.930 1.00 83.56 85 LEU A CA 1
ATOM 672 C C . LEU A 1 85 ? 15.882 -6.312 -14.778 1.00 83.56 85 LEU A C 1
ATOM 674 O O . LEU A 1 85 ? 16.983 -5.903 -15.130 1.00 83.56 85 LEU A O 1
ATOM 678 N N . ILE A 1 86 ? 15.385 -7.490 -15.170 1.00 87.94 86 ILE A N 1
ATOM 679 C CA . ILE A 1 86 ? 16.095 -8.401 -16.078 1.00 87.94 86 ILE A CA 1
ATOM 680 C C . ILE A 1 86 ? 16.374 -7.710 -17.418 1.00 87.94 86 ILE A C 1
ATOM 682 O O . ILE A 1 86 ? 17.512 -7.722 -17.878 1.00 87.94 86 ILE A O 1
ATOM 686 N N . ALA A 1 87 ? 15.373 -7.066 -18.025 1.00 88.81 87 ALA A N 1
ATOM 687 C CA . ALA A 1 87 ? 15.533 -6.364 -19.297 1.00 88.81 87 ALA A CA 1
ATOM 688 C C . ALA A 1 87 ? 16.578 -5.240 -19.209 1.00 88.81 87 ALA A C 1
ATOM 690 O O . ALA A 1 87 ? 17.417 -5.115 -20.098 1.00 88.81 87 ALA A O 1
ATOM 691 N N . VAL A 1 88 ? 16.578 -4.465 -18.120 1.00 91.25 88 VAL A N 1
ATOM 692 C CA . VAL A 1 88 ? 17.580 -3.418 -17.868 1.00 91.25 88 VAL A CA 1
ATOM 693 C C . VAL A 1 88 ? 18.975 -4.020 -17.684 1.00 91.25 88 VAL A C 1
ATOM 695 O O . VAL A 1 88 ? 19.930 -3.519 -18.273 1.00 91.25 88 VAL A O 1
ATOM 698 N N . SER A 1 89 ? 19.110 -5.108 -16.920 1.00 89.25 89 SER A N 1
ATOM 699 C CA . SER A 1 89 ? 20.391 -5.803 -16.744 1.00 89.25 89 SER A CA 1
ATOM 700 C C . SER A 1 89 ? 20.940 -6.341 -18.067 1.00 89.25 89 SER A C 1
ATOM 702 O O . SER A 1 89 ? 22.123 -6.162 -18.352 1.00 89.25 89 SER A O 1
ATOM 704 N N . VAL A 1 90 ? 20.087 -6.948 -18.897 1.00 91.88 90 VAL A N 1
ATOM 705 C CA . VAL A 1 90 ? 20.466 -7.454 -20.225 1.00 91.88 90 VAL A CA 1
ATOM 706 C C . VAL A 1 90 ? 20.856 -6.306 -21.152 1.00 91.88 90 VAL A C 1
ATOM 708 O O . VAL A 1 90 ? 21.904 -6.374 -21.787 1.00 91.88 90 VAL A O 1
ATOM 711 N N . ALA A 1 91 ? 20.071 -5.228 -21.199 1.00 91.50 91 ALA A N 1
ATOM 712 C CA . ALA A 1 91 ? 20.388 -4.057 -22.012 1.00 91.50 91 ALA A CA 1
ATOM 713 C C . ALA A 1 91 ? 21.742 -3.448 -21.619 1.00 91.50 91 ALA A C 1
ATOM 715 O O . ALA A 1 91 ? 22.556 -3.145 -22.489 1.00 91.50 91 ALA A O 1
ATOM 716 N N . MET A 1 92 ? 22.020 -3.334 -20.317 1.00 90.81 92 MET A N 1
ATOM 717 C CA . MET A 1 92 ? 23.300 -2.824 -19.826 1.00 90.81 92 MET A CA 1
ATOM 718 C C . MET A 1 92 ? 24.471 -3.736 -20.218 1.00 90.81 92 MET A C 1
ATOM 720 O O . MET A 1 92 ? 25.510 -3.245 -20.653 1.00 90.81 92 MET A O 1
ATOM 724 N N . ALA A 1 93 ? 24.294 -5.057 -20.122 1.00 90.56 93 ALA A N 1
ATOM 725 C CA . ALA A 1 93 ? 25.297 -6.025 -20.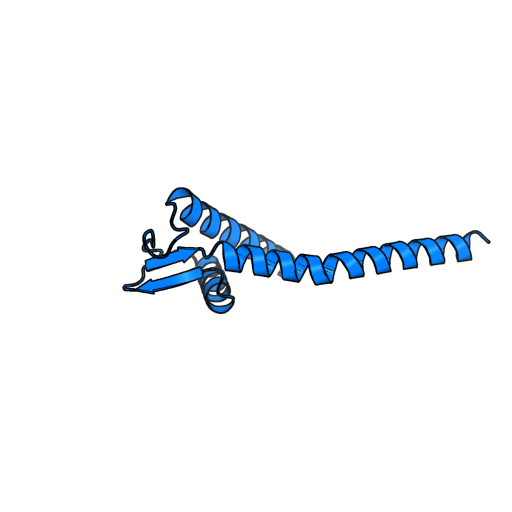562 1.00 90.56 93 ALA A CA 1
ATOM 726 C C . ALA A 1 93 ? 25.569 -5.930 -22.073 1.00 90.56 93 ALA A C 1
ATOM 728 O O . ALA A 1 93 ? 26.725 -5.945 -22.486 1.00 90.56 93 ALA A O 1
ATOM 729 N N . VAL A 1 94 ? 24.528 -5.771 -22.897 1.00 92.94 94 VAL A N 1
ATOM 730 C CA . VAL A 1 94 ? 24.668 -5.587 -24.351 1.00 92.94 94 VAL A CA 1
ATOM 731 C C . VAL A 1 94 ? 25.423 -4.299 -24.672 1.00 92.94 94 VAL A C 1
ATOM 733 O O . VAL A 1 94 ? 26.331 -4.323 -25.498 1.00 92.94 94 VAL A O 1
ATOM 736 N N . ILE A 1 95 ? 25.094 -3.193 -23.999 1.00 93.94 95 ILE A N 1
ATOM 737 C CA . ILE A 1 95 ? 25.799 -1.916 -24.168 1.00 93.94 95 ILE A CA 1
ATOM 738 C C . ILE A 1 95 ? 27.281 -2.075 -23.824 1.00 93.94 95 ILE A C 1
ATOM 740 O O . ILE A 1 95 ? 28.126 -1.645 -24.601 1.00 93.94 95 ILE A O 1
ATOM 744 N N . LEU A 1 96 ? 27.602 -2.731 -22.704 1.00 94.06 96 LEU A N 1
ATOM 745 C CA . LEU A 1 96 ? 28.986 -3.012 -22.317 1.00 94.06 96 LEU A CA 1
ATOM 746 C C . LEU A 1 96 ? 29.707 -3.833 -23.393 1.00 94.06 96 LEU A C 1
ATOM 748 O O . LEU A 1 96 ? 30.777 -3.438 -23.837 1.00 94.06 96 LEU A O 1
ATOM 752 N N . VAL A 1 97 ? 29.113 -4.930 -23.868 1.00 92.50 97 VAL A N 1
ATOM 753 C CA . VAL A 1 97 ? 29.727 -5.766 -24.914 1.00 92.50 97 VAL A CA 1
ATOM 754 C C . VAL A 1 97 ? 29.956 -4.984 -26.208 1.00 92.50 97 VAL A C 1
ATOM 756 O O . VAL A 1 97 ? 30.996 -5.155 -26.832 1.00 92.50 97 VAL A O 1
ATOM 759 N N . LEU A 1 98 ? 29.021 -4.119 -26.609 1.00 91.88 98 LEU A N 1
ATOM 760 C CA . LEU A 1 98 ? 29.181 -3.272 -27.794 1.00 91.88 98 LEU A CA 1
ATOM 761 C C . LEU A 1 98 ? 30.270 -2.207 -27.623 1.00 91.88 98 LEU A C 1
ATOM 763 O O . LEU A 1 98 ? 30.896 -1.837 -28.606 1.00 91.88 98 LEU A O 1
ATOM 767 N N . PHE A 1 99 ? 30.484 -1.709 -26.404 1.00 90.00 99 PHE A N 1
ATOM 768 C CA . PHE A 1 99 ? 31.484 -0.676 -26.124 1.00 90.00 99 PHE A CA 1
ATOM 769 C C . PHE A 1 99 ? 32.905 -1.239 -25.963 1.00 90.00 99 PHE A C 1
ATOM 771 O O . PHE A 1 99 ? 33.877 -0.535 -26.218 1.00 90.00 99 PHE A O 1
ATOM 778 N N . TYR A 1 100 ? 33.033 -2.494 -25.519 1.00 82.56 100 TYR A N 1
ATOM 779 C CA . TYR A 1 100 ? 34.313 -3.194 -25.337 1.00 82.56 100 TYR A CA 1
ATOM 780 C C . TYR A 1 100 ? 34.771 -3.991 -26.572 1.00 82.56 100 TYR A C 1
ATOM 782 O O . TYR A 1 100 ? 35.794 -4.676 -26.504 1.00 82.56 100 TYR A O 1
ATOM 790 N N . ARG A 1 101 ? 34.020 -3.931 -27.673 1.00 65.94 101 ARG A N 1
ATOM 791 C CA . ARG A 1 101 ? 34.318 -4.606 -28.938 1.00 65.94 101 ARG A CA 1
ATOM 792 C C . ARG A 1 101 ? 34.815 -3.610 -29.978 1.00 65.94 101 ARG A C 1
ATOM 794 O O . ARG A 1 101 ? 35.706 -4.014 -30.756 1.00 65.94 101 ARG A O 1
#